Protein AF-A0A4Q0LTE3-F1 (afdb_monomer_lite)

Sequence (101 aa):
MENTHKKKKPWFGFTEDVIFGEIMSNKNFCKHVLQGLVPEIEIRDIHYLQKQRKVADPKHPKQKAVILDILVEDVDGNLYDFEMQHISKFKVLLCYLSLHV

Structure (mmCIF, N/CA/C/O backbone):
data_AF-A0A4Q0LTE3-F1
#
_entry.id   AF-A0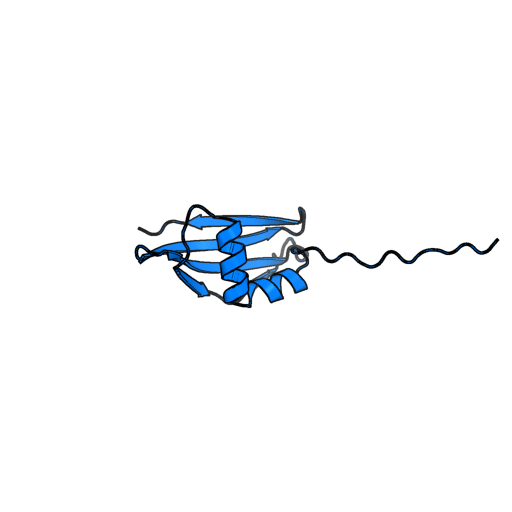A4Q0LTE3-F1
#
loop_
_atom_site.group_PDB
_atom_site.id
_atom_site.type_symbol
_atom_site.label_atom_id
_atom_site.label_alt_id
_atom_site.label_comp_id
_atom_site.label_asym_id
_atom_site.label_entity_id
_atom_site.label_seq_id
_atom_site.pdbx_PDB_ins_code
_atom_site.Cartn_x
_atom_site.Cartn_y
_atom_site.Cartn_z
_atom_site.occupancy
_atom_site.B_iso_or_equiv
_atom_site.auth_seq_id
_atom_site.auth_comp_id
_atom_site.auth_asym_id
_atom_site.auth_atom_id
_atom_site.pdbx_PDB_model_num
ATOM 1 N N . MET A 1 1 ? 2.871 -18.189 -50.789 1.00 40.94 1 MET A N 1
ATOM 2 C CA . MET A 1 1 ? 2.498 -18.511 -49.395 1.00 40.94 1 MET A CA 1
ATOM 3 C C . MET A 1 1 ? 3.091 -17.427 -48.516 1.00 40.94 1 MET A C 1
ATOM 5 O O . MET A 1 1 ? 4.296 -17.405 -48.314 1.00 40.94 1 MET A O 1
ATOM 9 N N . GLU A 1 2 ? 2.275 -16.454 -48.123 1.00 44.66 2 GLU A N 1
ATOM 10 C CA . GLU A 1 2 ? 2.718 -15.296 -47.348 1.00 44.66 2 GLU A CA 1
ATOM 11 C C . GLU A 1 2 ? 2.708 -15.657 -45.859 1.00 44.66 2 GLU A C 1
ATOM 13 O O . GLU A 1 2 ? 1.660 -15.924 -45.272 1.00 44.66 2 GLU A O 1
ATOM 18 N N . ASN A 1 3 ? 3.899 -15.749 -45.262 1.00 52.03 3 ASN A N 1
ATOM 19 C CA . ASN A 1 3 ? 4.073 -16.039 -43.842 1.00 52.03 3 ASN A CA 1
ATOM 20 C C . ASN A 1 3 ? 3.680 -14.806 -43.019 1.00 52.03 3 ASN A C 1
ATOM 22 O O . ASN A 1 3 ? 4.505 -13.941 -42.724 1.00 52.03 3 ASN A O 1
ATOM 26 N N . THR A 1 4 ? 2.411 -14.719 -42.624 1.00 50.44 4 THR A N 1
ATOM 27 C CA . THR A 1 4 ? 1.942 -13.697 -41.685 1.00 50.44 4 THR A CA 1
ATOM 28 C C . THR A 1 4 ? 2.463 -14.009 -40.280 1.00 50.44 4 THR A C 1
ATOM 30 O O . THR A 1 4 ? 1.793 -14.668 -39.480 1.00 50.44 4 THR A O 1
ATOM 33 N N . HIS A 1 5 ? 3.662 -13.525 -39.951 1.00 60.53 5 HIS A N 1
ATOM 34 C CA . HIS A 1 5 ? 4.116 -13.414 -38.567 1.00 60.53 5 HIS A CA 1
ATOM 35 C C . HIS A 1 5 ? 3.185 -12.440 -37.828 1.00 60.53 5 HIS A C 1
ATOM 37 O O . HIS A 1 5 ? 3.395 -11.227 -37.827 1.00 60.53 5 HIS A O 1
ATOM 43 N N . LYS A 1 6 ? 2.120 -12.963 -37.206 1.00 61.38 6 LYS A N 1
ATOM 44 C CA . LYS A 1 6 ? 1.277 -12.201 -36.277 1.00 61.38 6 LYS A CA 1
ATOM 45 C C . LYS A 1 6 ? 2.174 -11.677 -35.152 1.00 61.38 6 LYS A C 1
ATOM 47 O O . LYS A 1 6 ? 2.575 -12.441 -34.275 1.00 61.38 6 LYS A O 1
ATOM 52 N N . LYS A 1 7 ? 2.504 -10.381 -35.180 1.00 59.72 7 LYS A N 1
ATOM 53 C CA . LYS A 1 7 ? 3.175 -9.687 -34.072 1.00 59.72 7 LYS A CA 1
ATOM 54 C C . LYS A 1 7 ? 2.330 -9.902 -32.813 1.00 59.72 7 LYS A C 1
ATOM 56 O O . LYS A 1 7 ? 1.222 -9.375 -32.722 1.00 59.72 7 LYS A O 1
ATOM 61 N N . LYS A 1 8 ? 2.816 -10.714 -31.866 1.00 62.53 8 LYS A N 1
ATOM 62 C CA . LYS A 1 8 ? 2.179 -10.858 -30.551 1.00 62.53 8 LYS A CA 1
ATOM 63 C C . LYS A 1 8 ? 2.146 -9.470 -29.914 1.00 62.53 8 LYS A C 1
ATOM 65 O O . LYS A 1 8 ? 3.195 -8.845 -29.770 1.00 62.53 8 LYS A O 1
ATOM 70 N N . LYS A 1 9 ? 0.952 -8.970 -29.585 1.00 65.44 9 LYS A N 1
ATOM 71 C CA . LYS A 1 9 ? 0.826 -7.731 -28.812 1.00 65.44 9 LYS A CA 1
ATOM 72 C C . LYS A 1 9 ? 1.573 -7.925 -27.484 1.00 65.44 9 LYS A C 1
ATOM 74 O O . LYS A 1 9 ? 1.402 -8.986 -26.877 1.00 65.44 9 LYS A O 1
ATOM 79 N N . PRO A 1 10 ? 2.403 -6.965 -27.048 1.00 66.25 10 PRO A N 1
ATOM 80 C CA . PRO A 1 10 ? 3.045 -7.055 -25.745 1.00 66.25 10 PRO A CA 1
ATOM 81 C C . PRO A 1 10 ? 1.962 -7.092 -24.659 1.00 66.25 10 PRO A C 1
ATOM 83 O O . PRO A 1 10 ? 1.049 -6.268 -24.655 1.00 66.25 10 PRO A O 1
ATOM 86 N N . TRP A 1 11 ? 2.036 -8.096 -23.787 1.00 66.38 11 TRP A N 1
ATOM 87 C CA . TRP A 1 11 ? 1.193 -8.211 -22.603 1.00 66.38 11 TRP A CA 1
ATOM 88 C C . TRP A 1 11 ? 1.895 -7.502 -21.453 1.00 66.38 11 TRP A C 1
ATOM 90 O O . TRP A 1 11 ? 3.023 -7.864 -21.118 1.00 66.38 11 TRP A O 1
ATOM 100 N N . PHE A 1 12 ? 1.234 -6.522 -20.848 1.00 69.75 12 PHE A N 1
ATOM 101 C CA . PHE A 1 12 ? 1.738 -5.872 -19.648 1.00 69.75 12 PHE A CA 1
ATOM 102 C C . PHE A 1 12 ? 0.926 -6.360 -18.451 1.00 69.75 12 PHE A C 1
ATOM 104 O O . PHE A 1 12 ? -0.271 -6.099 -18.351 1.00 69.75 12 PHE A O 1
ATOM 111 N N . GLY A 1 13 ? 1.572 -7.131 -17.579 1.00 76.88 13 GLY A N 1
ATOM 112 C CA . GLY A 1 13 ? 0.966 -7.582 -16.331 1.00 76.88 13 GLY A CA 1
ATOM 113 C C . GLY A 1 13 ? 0.968 -6.479 -15.275 1.00 76.88 13 GLY A C 1
ATOM 114 O O . GLY A 1 13 ? 1.734 -5.523 -15.364 1.00 76.88 13 GLY A O 1
ATOM 115 N N . PHE A 1 14 ? 0.149 -6.652 -14.239 1.00 77.00 14 PHE A N 1
ATOM 116 C CA . PHE A 1 14 ? 0.094 -5.746 -13.089 1.00 77.00 14 PHE A CA 1
ATOM 117 C C . PHE A 1 14 ? 1.472 -5.499 -12.449 1.00 77.00 14 PHE A C 1
ATOM 119 O O . PHE A 1 14 ? 1.783 -4.375 -12.080 1.00 77.00 14 PHE A O 1
ATOM 126 N N . THR A 1 15 ? 2.318 -6.533 -12.373 1.00 75.31 15 THR A N 1
ATOM 127 C CA . THR A 1 15 ? 3.654 -6.476 -11.755 1.00 75.31 15 THR A CA 1
ATOM 128 C C . THR A 1 15 ? 4.721 -5.811 -12.632 1.00 75.31 15 THR A C 1
ATOM 130 O O . THR A 1 15 ? 5.899 -5.846 -12.288 1.00 75.31 15 THR A O 1
ATOM 133 N N . GLU A 1 16 ? 4.369 -5.279 -13.805 1.00 78.12 16 GLU A N 1
ATOM 134 C CA . GLU A 1 16 ? 5.311 -4.483 -14.594 1.00 78.12 16 GLU A CA 1
ATOM 135 C C . GLU A 1 16 ? 5.552 -3.141 -13.893 1.00 78.12 16 GLU A C 1
ATOM 137 O O . GLU A 1 16 ? 4.597 -2.427 -13.604 1.00 78.12 16 GLU A O 1
ATOM 142 N N . ASP A 1 17 ? 6.818 -2.779 -13.651 1.00 72.50 17 ASP A N 1
ATOM 143 C CA . ASP A 1 17 ? 7.221 -1.662 -12.775 1.00 72.50 17 ASP A CA 1
ATOM 144 C C . ASP A 1 17 ? 6.463 -0.345 -13.036 1.00 72.50 17 ASP A C 1
ATOM 146 O O . ASP A 1 17 ? 6.121 0.370 -12.095 1.00 72.50 17 ASP A O 1
ATOM 150 N N . VAL A 1 18 ? 6.205 -0.013 -14.308 1.00 74.50 18 VAL A N 1
ATOM 151 C CA . VAL A 1 18 ? 5.484 1.212 -14.701 1.00 74.50 18 VAL A CA 1
ATOM 152 C C . VAL A 1 18 ? 4.000 1.123 -14.347 1.00 74.50 18 VAL A C 1
ATOM 154 O O . VAL A 1 18 ? 3.453 2.072 -13.797 1.00 74.50 18 VAL A O 1
ATOM 157 N N . ILE A 1 19 ? 3.355 -0.013 -14.627 1.00 82.75 19 ILE A N 1
ATOM 158 C CA . ILE A 1 19 ? 1.933 -0.225 -14.320 1.00 82.75 19 ILE A CA 1
ATOM 159 C C . ILE A 1 19 ? 1.731 -0.301 -12.812 1.00 82.75 19 ILE A C 1
ATOM 161 O O . ILE A 1 19 ? 0.850 0.367 -12.274 1.00 82.75 19 ILE A O 1
ATOM 165 N N . PHE A 1 20 ? 2.575 -1.077 -12.134 1.00 80.81 20 PHE A N 1
ATOM 166 C CA . PHE A 1 20 ? 2.564 -1.199 -10.687 1.00 80.81 20 PHE A CA 1
ATOM 167 C C . PHE A 1 20 ? 2.751 0.168 -10.025 1.00 80.81 20 PHE A C 1
ATOM 169 O O . PHE A 1 20 ? 1.955 0.555 -9.175 1.00 80.81 20 PHE A O 1
ATOM 176 N N . GLY A 1 21 ? 3.761 0.932 -10.454 1.00 77.75 21 GLY A N 1
ATOM 177 C CA . GLY A 1 21 ? 4.020 2.272 -9.934 1.00 77.75 21 GLY A CA 1
ATOM 178 C C . GLY A 1 21 ? 2.832 3.217 -10.114 1.00 77.75 21 GLY A C 1
ATOM 179 O O . GLY A 1 21 ? 2.470 3.908 -9.165 1.00 77.75 21 GLY A O 1
ATOM 180 N N . GLU A 1 22 ? 2.191 3.214 -11.285 1.00 83.81 22 GLU A N 1
ATOM 181 C CA . GLU A 1 22 ? 1.041 4.081 -11.571 1.00 83.81 22 GLU A CA 1
ATOM 182 C C . GLU A 1 22 ? -0.176 3.722 -10.707 1.00 83.81 22 GLU A C 1
ATOM 184 O O . GLU A 1 22 ? -0.781 4.591 -10.076 1.00 83.81 22 GLU A O 1
ATOM 189 N N . ILE A 1 23 ? -0.505 2.427 -10.624 1.00 86.44 23 ILE A N 1
ATOM 190 C CA . ILE A 1 23 ? -1.644 1.944 -9.836 1.00 86.44 23 ILE A CA 1
ATOM 191 C C . ILE A 1 23 ? -1.426 2.226 -8.348 1.00 86.44 23 ILE A C 1
ATOM 193 O O . ILE A 1 23 ? -2.309 2.779 -7.694 1.00 86.44 23 ILE A O 1
ATOM 197 N N . MET A 1 24 ? -0.249 1.891 -7.818 1.00 85.62 24 MET A N 1
ATOM 198 C CA . MET A 1 24 ? 0.037 2.035 -6.390 1.00 85.62 24 MET A CA 1
ATOM 199 C C . MET A 1 24 ? 0.263 3.496 -5.968 1.00 85.62 24 MET A C 1
ATOM 201 O O . MET A 1 24 ? 0.095 3.817 -4.792 1.00 85.62 24 MET A O 1
ATOM 205 N N . SER A 1 25 ? 0.581 4.402 -6.902 1.00 83.56 25 SER A N 1
ATOM 206 C CA . SER A 1 25 ? 0.677 5.850 -6.635 1.00 83.56 25 SER A CA 1
ATOM 207 C C . SER A 1 25 ? -0.685 6.543 -6.543 1.00 83.56 25 SER A C 1
ATOM 209 O O . SER A 1 25 ? -0.790 7.619 -5.951 1.00 83.56 25 SER A O 1
ATOM 211 N N . ASN A 1 26 ? -1.734 5.957 -7.126 1.00 89.69 26 ASN A N 1
ATOM 212 C CA . ASN A 1 26 ? -3.093 6.458 -6.981 1.00 89.69 26 ASN A CA 1
ATOM 213 C C . ASN A 1 26 ? -3.721 5.902 -5.699 1.00 89.69 26 ASN A C 1
ATOM 215 O O . ASN A 1 26 ? -3.983 4.706 -5.600 1.00 89.69 26 ASN A O 1
ATOM 219 N N . LYS A 1 27 ? -4.039 6.784 -4.746 1.00 90.62 27 LYS A N 1
ATOM 220 C CA . LYS A 1 27 ? -4.582 6.403 -3.433 1.00 90.62 27 LYS A CA 1
ATOM 221 C C . LYS A 1 27 ? -5.813 5.490 -3.519 1.00 90.62 27 LYS A C 1
ATOM 223 O O . LYS A 1 27 ? -5.887 4.490 -2.811 1.00 90.62 27 LYS A O 1
ATOM 228 N N . ASN A 1 28 ? -6.756 5.791 -4.411 1.00 93.00 28 ASN A N 1
ATOM 229 C CA . ASN A 1 28 ? -7.990 5.012 -4.531 1.00 93.00 28 ASN A CA 1
ATOM 230 C C . ASN A 1 28 ? -7.728 3.623 -5.112 1.00 93.00 28 ASN A C 1
ATOM 232 O O . ASN A 1 28 ? -8.276 2.641 -4.611 1.00 93.00 28 ASN A O 1
ATOM 236 N N . PHE A 1 29 ? -6.889 3.525 -6.145 1.00 92.81 29 PHE A N 1
ATOM 237 C CA . PHE A 1 29 ? -6.544 2.227 -6.720 1.00 92.81 29 PHE A CA 1
ATOM 238 C C . PHE A 1 29 ? -5.689 1.399 -5.767 1.00 92.81 29 PHE A C 1
ATOM 240 O O . PHE A 1 29 ? -5.982 0.225 -5.566 1.00 92.81 29 PHE A O 1
ATOM 247 N N . CYS A 1 30 ? -4.702 2.015 -5.120 1.00 89.88 30 CYS A N 1
ATOM 248 C CA . CYS A 1 30 ? -3.879 1.375 -4.105 1.00 89.88 30 CYS A CA 1
ATOM 249 C C . CYS A 1 30 ? -4.735 0.792 -2.974 1.00 89.88 30 CYS A C 1
ATOM 251 O O . CYS A 1 30 ? -4.567 -0.374 -2.625 1.00 89.88 30 CYS A O 1
ATOM 253 N N . LYS A 1 31 ? -5.707 1.559 -2.460 1.00 93.25 31 LYS A N 1
ATOM 254 C CA . LYS A 1 31 ? -6.657 1.080 -1.448 1.00 93.25 31 LYS A CA 1
ATOM 255 C C . LYS A 1 31 ? -7.444 -0.143 -1.932 1.00 93.25 31 LYS A C 1
ATOM 257 O O . LYS A 1 31 ? -7.574 -1.106 -1.188 1.00 93.25 31 LYS A O 1
ATOM 262 N N . HIS A 1 32 ? -7.939 -0.139 -3.171 1.00 93.88 32 HIS A N 1
ATOM 263 C CA . HIS A 1 32 ? -8.680 -1.285 -3.718 1.00 93.88 32 HIS A CA 1
ATOM 264 C C . HIS A 1 32 ? -7.798 -2.521 -3.916 1.00 93.88 32 HIS A C 1
ATOM 266 O O . HIS A 1 32 ? -8.236 -3.634 -3.639 1.00 93.88 32 HIS A O 1
ATOM 272 N N . VAL A 1 33 ? -6.559 -2.335 -4.381 1.00 91.06 33 VAL A N 1
ATOM 273 C CA . VAL A 1 33 ? -5.588 -3.429 -4.498 1.00 91.06 33 VAL A CA 1
ATOM 274 C C . VAL A 1 33 ? -5.311 -4.026 -3.122 1.00 91.06 33 VAL A C 1
ATOM 276 O O . VAL A 1 33 ? -5.405 -5.238 -2.964 1.00 91.06 33 VAL A O 1
ATOM 279 N N . LEU A 1 34 ? -5.037 -3.181 -2.125 1.00 90.19 34 LEU A N 1
ATOM 280 C CA . LEU A 1 34 ? -4.829 -3.594 -0.739 1.00 90.19 34 LEU A CA 1
ATOM 281 C C . LEU A 1 34 ? -6.027 -4.369 -0.191 1.00 90.19 34 LEU A C 1
ATOM 283 O O . LEU A 1 34 ? -5.849 -5.477 0.298 1.00 90.19 34 LEU A O 1
ATOM 287 N N . GLN A 1 35 ? -7.243 -3.853 -0.373 1.00 93.25 35 GLN A N 1
ATOM 288 C CA . GLN A 1 35 ? -8.466 -4.522 0.072 1.00 93.25 35 GLN A CA 1
ATOM 289 C C . GLN A 1 35 ? -8.639 -5.917 -0.549 1.00 93.25 35 GLN A C 1
ATOM 291 O O . GLN A 1 35 ? -9.171 -6.815 0.095 1.00 93.25 35 GLN A O 1
ATOM 296 N N . GLY A 1 36 ? -8.193 -6.113 -1.795 1.00 90.50 36 GLY A N 1
ATOM 297 C CA . GLY A 1 36 ? -8.209 -7.423 -2.449 1.00 90.50 36 GLY A CA 1
ATOM 298 C C . GLY A 1 36 ? -7.109 -8.378 -1.970 1.00 90.50 36 GLY A C 1
ATOM 299 O O . GLY A 1 36 ? -7.279 -9.590 -2.082 1.00 90.50 36 GLY A O 1
ATOM 300 N N . LEU A 1 37 ? -5.991 -7.852 -1.459 1.00 86.62 37 LEU A N 1
ATOM 301 C CA . LEU A 1 37 ? -4.881 -8.644 -0.919 1.00 86.62 37 LEU A CA 1
ATOM 302 C C . LEU A 1 37 ? -5.126 -9.087 0.528 1.00 86.62 37 LEU A C 1
ATOM 304 O O . LEU A 1 37 ? -4.722 -10.190 0.882 1.00 86.62 37 LEU A O 1
ATOM 308 N N . VAL A 1 38 ? -5.777 -8.240 1.329 1.00 87.94 38 VAL A N 1
ATOM 309 C CA . VAL A 1 38 ? -6.106 -8.471 2.748 1.00 87.94 38 VAL A CA 1
ATOM 310 C C . VAL A 1 38 ? -7.606 -8.252 2.995 1.00 87.94 38 VAL A C 1
ATOM 312 O O . VAL A 1 38 ? -8.007 -7.286 3.648 1.00 87.94 38 VAL A O 1
ATOM 315 N N . PRO A 1 39 ? -8.481 -9.103 2.432 1.00 90.25 39 PRO A N 1
ATOM 316 C CA . PRO A 1 39 ? -9.931 -8.928 2.535 1.00 90.25 39 PRO A CA 1
ATOM 317 C C . PRO A 1 39 ? -10.467 -8.966 3.975 1.00 90.25 39 PRO A C 1
ATOM 319 O O . PRO A 1 39 ? -11.585 -8.519 4.212 1.00 90.25 39 PRO A O 1
ATOM 322 N N . GLU A 1 40 ? -9.696 -9.493 4.924 1.00 90.12 40 GLU A N 1
ATOM 323 C CA . GLU A 1 40 ? -10.019 -9.547 6.349 1.00 90.12 40 GLU A CA 1
ATOM 324 C C . GLU A 1 40 ? -9.911 -8.202 7.085 1.00 90.12 40 GLU A C 1
ATOM 326 O O . GLU A 1 40 ? -10.482 -8.071 8.166 1.00 90.12 40 GLU A O 1
ATOM 331 N N . ILE A 1 41 ? -9.219 -7.206 6.518 1.00 90.25 41 ILE A N 1
ATOM 332 C CA . ILE A 1 41 ? -9.122 -5.853 7.084 1.00 90.25 41 ILE A CA 1
ATOM 333 C C . ILE A 1 41 ? -10.045 -4.940 6.280 1.00 90.25 41 ILE A C 1
ATOM 335 O O . ILE A 1 41 ? -9.813 -4.716 5.092 1.00 90.25 41 ILE A O 1
ATOM 339 N N . GLU A 1 42 ? -11.082 -4.382 6.904 1.00 95.00 42 GLU A N 1
ATOM 340 C CA . GLU A 1 42 ? -11.928 -3.381 6.248 1.00 95.00 42 GLU A CA 1
ATOM 341 C C . GLU A 1 42 ? -11.218 -2.022 6.251 1.00 95.00 42 GLU A C 1
ATOM 343 O O . GLU A 1 42 ? -11.169 -1.321 7.262 1.00 95.00 42 GLU A O 1
ATOM 348 N N . ILE A 1 43 ? -10.633 -1.649 5.111 1.00 95.31 43 ILE A N 1
ATOM 349 C CA . ILE A 1 43 ? -9.765 -0.474 5.029 1.00 95.31 43 ILE A CA 1
ATOM 350 C C . ILE A 1 43 ? -10.608 0.805 4.986 1.00 95.31 43 ILE A C 1
ATOM 352 O O . ILE A 1 43 ? -11.333 1.073 4.018 1.00 95.31 43 ILE A O 1
ATOM 356 N N . ARG A 1 44 ? -10.430 1.674 5.984 1.00 96.38 44 ARG A N 1
ATOM 357 C CA . ARG A 1 44 ? -11.017 3.015 6.033 1.00 96.38 44 ARG A CA 1
ATOM 358 C C . ARG A 1 44 ? -10.207 4.002 5.211 1.00 96.38 44 ARG A C 1
ATOM 360 O O . ARG A 1 44 ? -10.750 4.591 4.270 1.00 96.38 44 ARG A O 1
ATOM 367 N N . ASP A 1 45 ? -8.917 4.135 5.497 1.00 95.44 45 ASP A N 1
ATOM 368 C CA . ASP A 1 45 ? -8.022 5.023 4.758 1.00 95.44 45 ASP A CA 1
ATOM 369 C C . ASP A 1 45 ? -6.604 4.451 4.622 1.00 95.44 45 ASP A C 1
ATOM 371 O O . ASP A 1 45 ? -6.234 3.481 5.280 1.00 95.44 45 ASP A O 1
ATOM 375 N N . ILE A 1 46 ? -5.820 5.037 3.716 1.00 93.50 46 ILE A N 1
ATOM 376 C CA . ILE A 1 46 ? -4.393 4.741 3.569 1.00 93.50 46 ILE A CA 1
ATOM 377 C C . ILE A 1 46 ? -3.564 6.028 3.556 1.00 93.50 46 ILE A C 1
ATOM 379 O O . ILE A 1 46 ? -3.956 7.048 2.971 1.00 93.50 46 ILE A O 1
ATOM 383 N N . HIS A 1 47 ? -2.372 5.966 4.137 1.00 91.19 47 HIS A N 1
ATOM 384 C CA . HIS A 1 47 ? -1.428 7.074 4.200 1.00 91.19 47 HIS A CA 1
ATOM 385 C C . HIS A 1 47 ? -0.058 6.608 3.716 1.00 91.19 47 HIS A C 1
ATOM 387 O O . HIS A 1 47 ? 0.511 5.654 4.232 1.00 91.19 47 HIS A O 1
ATOM 393 N N . TYR A 1 48 ? 0.492 7.295 2.718 1.00 84.94 48 TYR A N 1
ATOM 394 C CA . TYR A 1 48 ? 1.843 7.007 2.244 1.00 84.94 48 TYR A CA 1
ATOM 395 C C . TYR A 1 48 ? 2.856 7.561 3.248 1.00 84.94 48 TYR A C 1
ATOM 397 O O . TYR A 1 48 ? 3.009 8.781 3.345 1.00 84.94 48 TYR A O 1
ATOM 405 N N . LEU A 1 49 ? 3.552 6.680 3.968 1.00 68.38 49 LEU A N 1
ATOM 406 C CA . LEU A 1 49 ? 4.610 7.078 4.897 1.00 68.38 49 LEU A CA 1
ATOM 407 C C . LEU A 1 49 ? 5.876 7.474 4.139 1.00 68.38 49 LEU A C 1
ATOM 409 O O . LEU A 1 49 ? 6.557 8.430 4.515 1.00 68.38 49 LEU A O 1
ATOM 413 N N . GLN A 1 50 ? 6.157 6.808 3.015 1.00 64.00 50 GLN A N 1
ATOM 414 C CA . GLN A 1 50 ? 7.234 7.168 2.097 1.00 64.00 50 GLN A CA 1
ATOM 415 C C . GLN A 1 50 ? 6.781 7.031 0.638 1.00 64.00 50 GLN A C 1
ATOM 417 O O . GLN A 1 50 ? 6.287 5.991 0.207 1.00 64.00 50 GLN A O 1
ATOM 422 N N . LYS A 1 51 ? 7.012 8.071 -0.178 1.00 55.53 51 LYS A N 1
ATOM 423 C CA . LYS A 1 51 ? 6.926 7.934 -1.640 1.00 55.53 51 LYS A CA 1
ATOM 424 C C . LYS A 1 51 ? 8.065 7.027 -2.107 1.00 55.53 51 LYS A C 1
ATOM 426 O O . LYS A 1 51 ? 9.226 7.367 -1.899 1.00 55.53 51 LYS A O 1
ATOM 431 N N . GLN A 1 52 ? 7.702 5.901 -2.726 1.00 52.28 52 GLN A N 1
ATOM 432 C CA . GLN A 1 52 ? 8.536 4.960 -3.485 1.00 52.28 52 GLN A CA 1
ATOM 433 C C . GLN A 1 52 ? 10.042 5.289 -3.495 1.00 52.28 52 GLN A C 1
ATOM 435 O O . GLN A 1 52 ? 10.509 6.097 -4.304 1.00 52.28 52 GLN A O 1
ATOM 440 N N . ARG A 1 53 ? 10.835 4.614 -2.653 1.00 55.38 53 ARG A N 1
ATOM 441 C CA . ARG A 1 53 ? 12.301 4.677 -2.758 1.00 55.38 53 ARG A CA 1
ATOM 442 C C . ARG A 1 53 ? 12.792 3.575 -3.689 1.00 55.38 53 ARG A C 1
ATOM 444 O O . ARG A 1 53 ? 12.528 2.398 -3.466 1.00 55.38 53 ARG A O 1
ATOM 451 N N . LYS A 1 54 ? 13.543 3.953 -4.727 1.00 53.56 54 LYS A N 1
ATOM 452 C CA . LYS A 1 54 ? 14.366 3.006 -5.491 1.00 53.56 54 LYS A CA 1
ATOM 453 C C . LYS A 1 54 ? 15.600 2.694 -4.653 1.00 53.56 54 LYS A C 1
ATOM 455 O O . LYS A 1 54 ? 16.547 3.477 -4.660 1.00 53.56 54 LYS A O 1
ATOM 460 N N . VAL A 1 55 ? 15.599 1.573 -3.942 1.00 53.31 55 VAL A N 1
ATOM 461 C CA . VAL A 1 55 ? 16.829 1.070 -3.323 1.00 53.31 55 VAL A CA 1
ATOM 462 C C . VAL A 1 55 ? 17.539 0.222 -4.373 1.00 53.31 55 VAL A C 1
ATOM 464 O O . VAL A 1 55 ? 17.040 -0.827 -4.782 1.00 53.31 55 VAL A O 1
ATOM 467 N N . ALA A 1 56 ? 18.665 0.724 -4.877 1.00 51.25 56 ALA A N 1
ATOM 468 C CA . ALA A 1 56 ? 19.588 -0.068 -5.677 1.00 51.25 56 ALA A CA 1
ATOM 469 C C . ALA A 1 56 ? 20.558 -0.755 -4.712 1.00 51.25 56 ALA A C 1
ATOM 471 O O . ALA A 1 56 ? 21.303 -0.071 -4.012 1.00 51.25 56 ALA A O 1
ATOM 472 N N . ASP A 1 57 ? 20.548 -2.086 -4.663 1.00 50.62 57 ASP A N 1
ATOM 473 C CA . ASP A 1 57 ? 21.596 -2.835 -3.969 1.00 50.62 57 ASP A CA 1
ATOM 474 C C . ASP A 1 57 ? 22.921 -2.646 -4.741 1.00 50.62 57 ASP A C 1
ATOM 476 O O . ASP A 1 57 ? 22.987 -3.016 -5.919 1.00 50.62 57 ASP A O 1
ATOM 480 N N . PRO A 1 58 ? 23.991 -2.101 -4.127 1.00 52.69 58 PRO A N 1
ATOM 481 C CA . PRO A 1 58 ? 25.295 -1.958 -4.777 1.00 52.69 58 PRO A CA 1
ATOM 482 C C . PRO A 1 58 ? 25.883 -3.289 -5.269 1.00 52.69 58 PRO A C 1
ATOM 484 O O . PRO A 1 58 ? 26.622 -3.307 -6.252 1.00 52.69 58 PRO A O 1
ATOM 487 N N . LYS A 1 59 ? 25.555 -4.409 -4.606 1.00 51.06 59 LYS A N 1
ATOM 488 C CA . LYS A 1 59 ? 25.981 -5.763 -4.996 1.00 51.06 59 LYS A CA 1
ATOM 489 C C . LYS A 1 59 ? 25.094 -6.363 -6.087 1.00 51.06 59 LYS A C 1
ATOM 491 O O . LYS A 1 59 ? 25.558 -7.201 -6.858 1.00 51.06 59 LYS A O 1
ATOM 496 N N . HIS A 1 60 ? 23.847 -5.908 -6.196 1.00 50.16 60 HIS A N 1
ATOM 497 C CA . HIS A 1 60 ? 22.881 -6.371 -7.190 1.00 50.16 60 HIS A CA 1
ATOM 498 C C . HIS A 1 60 ? 22.163 -5.187 -7.856 1.00 50.16 60 HIS A C 1
ATO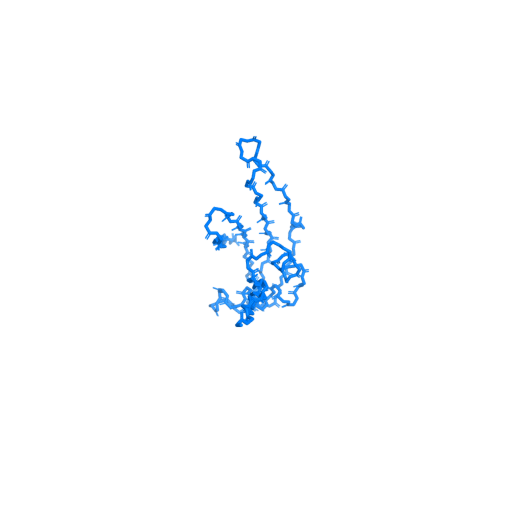M 500 O O . HIS A 1 60 ? 20.953 -5.040 -7.706 1.00 50.16 60 HIS A O 1
ATOM 506 N N . PRO A 1 61 ? 22.846 -4.381 -8.690 1.00 48.81 61 PRO A N 1
ATOM 507 C CA . PRO A 1 61 ? 22.277 -3.167 -9.297 1.00 48.81 61 PRO A CA 1
ATOM 508 C C . PRO A 1 61 ? 21.067 -3.416 -10.222 1.00 48.81 61 PRO A C 1
ATOM 510 O O . PRO A 1 61 ? 20.395 -2.479 -10.653 1.00 48.81 61 PRO A O 1
ATOM 513 N N . LYS A 1 62 ? 20.776 -4.686 -10.542 1.00 44.09 62 LYS A N 1
ATOM 514 C CA . LYS A 1 62 ? 19.580 -5.126 -11.282 1.00 44.09 62 LYS A CA 1
ATOM 515 C C . LYS A 1 62 ? 18.367 -5.411 -10.381 1.00 44.09 62 LYS A C 1
ATOM 517 O O . LYS A 1 62 ? 17.256 -5.528 -10.894 1.00 44.09 62 LYS A O 1
ATOM 522 N N . GLN A 1 63 ? 18.558 -5.549 -9.070 1.00 46.84 63 GLN A N 1
ATOM 523 C CA . GLN A 1 63 ? 17.477 -5.612 -8.092 1.00 46.84 63 GLN A CA 1
ATOM 524 C C . GLN A 1 63 ? 17.106 -4.182 -7.717 1.00 46.84 63 GLN A C 1
ATOM 526 O O . GLN A 1 63 ? 17.823 -3.491 -6.999 1.00 46.84 63 GLN A O 1
ATOM 531 N 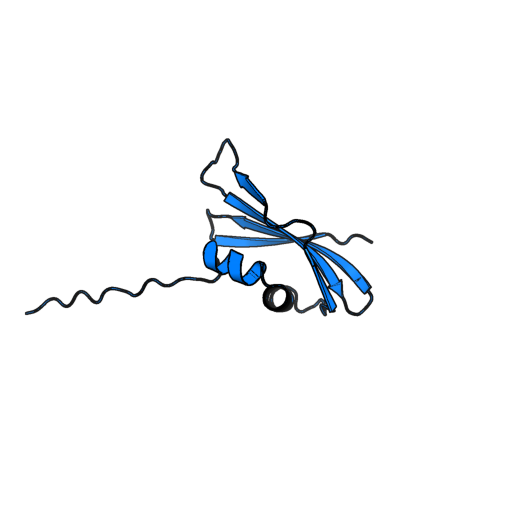N . LYS A 1 64 ? 15.986 -3.723 -8.270 1.00 49.91 64 LYS A N 1
ATOM 532 C CA . LYS A 1 64 ? 15.328 -2.498 -7.834 1.00 49.91 64 LYS A CA 1
ATOM 533 C C . LYS A 1 64 ? 14.237 -2.934 -6.873 1.00 49.91 64 LYS A C 1
ATOM 535 O O . LYS A 1 64 ? 13.208 -3.425 -7.326 1.00 49.91 64 LYS A O 1
ATOM 540 N N . ALA A 1 65 ? 14.474 -2.803 -5.574 1.00 51.12 65 ALA A N 1
ATOM 541 C CA . ALA A 1 65 ? 13.383 -2.933 -4.624 1.00 51.12 65 ALA A CA 1
ATOM 542 C C . ALA A 1 65 ? 12.543 -1.655 -4.735 1.00 51.12 65 ALA A C 1
ATOM 544 O O . ALA A 1 65 ? 13.037 -0.550 -4.496 1.00 51.12 65 ALA A O 1
ATOM 545 N N . VAL A 1 66 ? 11.298 -1.802 -5.179 1.00 55.81 66 VAL A N 1
ATOM 546 C CA . VAL A 1 66 ? 10.262 -0.802 -4.929 1.00 55.81 66 VAL A CA 1
ATOM 547 C C . VAL A 1 66 ? 9.745 -1.113 -3.539 1.00 55.81 66 VAL A C 1
ATOM 549 O O . VAL A 1 66 ? 9.081 -2.130 -3.379 1.00 55.81 66 VAL A O 1
ATOM 552 N N . ILE A 1 67 ? 10.124 -0.290 -2.563 1.00 64.06 67 ILE A N 1
ATOM 553 C CA . ILE A 1 67 ? 9.557 -0.340 -1.216 1.00 64.06 67 ILE A CA 1
ATOM 554 C C . ILE A 1 67 ? 8.381 0.629 -1.218 1.00 64.06 67 ILE A C 1
ATOM 556 O O . ILE A 1 67 ? 8.571 1.840 -1.390 1.00 64.06 67 ILE A O 1
ATOM 560 N N . LEU A 1 68 ? 7.178 0.077 -1.132 1.00 73.69 68 LEU A N 1
ATOM 561 C CA . LEU A 1 68 ? 5.977 0.835 -0.820 1.00 73.69 68 LEU A CA 1
ATOM 562 C C . LEU A 1 68 ? 5.772 0.725 0.687 1.00 73.69 68 LEU A C 1
ATOM 564 O O . LEU A 1 68 ? 5.755 -0.387 1.202 1.00 73.69 68 LEU A O 1
ATOM 568 N N . ASP A 1 69 ? 5.655 1.864 1.350 1.00 81.50 69 ASP A N 1
ATOM 569 C CA . ASP A 1 69 ? 5.492 1.969 2.797 1.00 81.50 69 ASP A CA 1
ATOM 570 C C . ASP A 1 69 ? 4.198 2.756 3.041 1.00 81.50 69 ASP A C 1
ATOM 572 O O . ASP A 1 69 ? 4.086 3.946 2.691 1.00 81.50 69 ASP A O 1
ATOM 576 N N . ILE A 1 70 ? 3.176 2.028 3.487 1.00 87.31 70 ILE A N 1
ATOM 577 C CA . ILE A 1 70 ? 1.806 2.506 3.623 1.00 87.31 70 ILE A CA 1
ATOM 578 C C . ILE A 1 70 ? 1.313 2.203 5.028 1.00 87.31 70 ILE A C 1
ATOM 580 O O . ILE A 1 70 ? 1.223 1.049 5.426 1.00 87.31 70 ILE A O 1
ATOM 584 N N . LEU A 1 71 ? 0.849 3.242 5.710 1.00 90.88 71 LEU A N 1
ATOM 585 C CA . LEU A 1 71 ? 0.033 3.093 6.901 1.00 90.88 71 LEU A CA 1
ATOM 586 C C . LEU A 1 71 ? -1.425 2.897 6.484 1.00 90.88 71 LEU A C 1
ATOM 588 O O . LEU A 1 71 ? -2.019 3.772 5.846 1.00 90.88 71 LEU A O 1
ATOM 592 N N . VAL A 1 7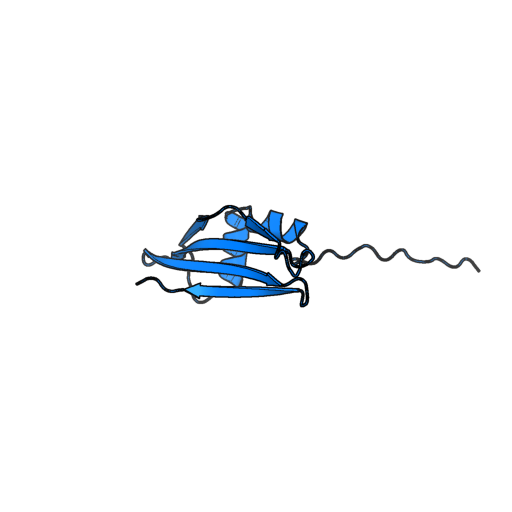2 ? -1.991 1.750 6.825 1.00 91.69 72 VAL A N 1
ATOM 593 C CA . VAL A 1 72 ? -3.392 1.404 6.586 1.00 91.69 72 VAL A CA 1
ATOM 594 C C . VAL A 1 72 ? -4.167 1.614 7.878 1.00 91.69 72 VAL A C 1
ATOM 596 O O . VAL A 1 72 ? -3.734 1.166 8.935 1.00 91.69 72 VAL A O 1
ATOM 599 N N . GLU A 1 73 ? -5.307 2.286 7.784 1.00 94.50 73 GLU A N 1
ATOM 600 C CA . GLU A 1 73 ? -6.239 2.465 8.892 1.00 94.50 73 GLU A CA 1
ATOM 601 C C . GLU A 1 73 ? -7.532 1.702 8.601 1.00 94.50 73 GLU A C 1
ATOM 603 O O . GLU A 1 73 ? -8.108 1.859 7.517 1.00 94.50 73 GLU A O 1
ATOM 608 N N . ASP A 1 74 ? -7.993 0.888 9.548 1.00 94.94 74 ASP A N 1
ATOM 609 C CA . ASP A 1 74 ? -9.272 0.184 9.433 1.00 94.94 74 ASP A CA 1
ATOM 610 C C . ASP A 1 74 ? -10.460 1.003 9.974 1.00 94.94 74 ASP A C 1
ATOM 612 O O . ASP A 1 74 ? -10.336 2.149 10.419 1.00 94.94 74 ASP A O 1
ATOM 616 N N . VAL A 1 75 ? -11.657 0.427 9.882 1.00 95.88 75 VAL A N 1
ATOM 617 C CA . VAL A 1 75 ? -12.894 1.058 10.368 1.00 95.88 75 VAL A CA 1
ATOM 618 C C . VAL A 1 75 ? -12.933 1.246 11.887 1.00 95.88 75 VAL A C 1
ATOM 620 O O . VAL A 1 75 ? -13.552 2.210 12.346 1.00 95.88 75 VAL A O 1
ATOM 623 N N . ASP A 1 76 ? -12.230 0.400 12.642 1.00 95.00 76 ASP A N 1
ATOM 624 C CA . ASP A 1 76 ? -12.136 0.452 14.104 1.00 95.00 76 ASP A CA 1
ATOM 625 C C . ASP A 1 76 ? -11.060 1.445 14.589 1.00 95.00 76 ASP A C 1
ATOM 627 O O . ASP A 1 76 ? -11.001 1.779 15.774 1.00 95.00 76 ASP A O 1
ATOM 631 N N . GLY A 1 77 ? -10.251 1.983 13.669 1.00 93.19 77 GLY A N 1
ATOM 632 C CA . GLY A 1 77 ? -9.177 2.937 13.942 1.00 93.19 77 GLY A CA 1
ATOM 633 C C . GLY A 1 77 ? -7.832 2.287 14.274 1.00 93.19 77 GLY A C 1
ATOM 634 O O . GLY A 1 77 ? -6.933 2.981 14.751 1.00 93.19 77 GLY A O 1
ATOM 635 N N . ASN A 1 78 ? -7.674 0.983 14.032 1.00 92.69 78 ASN A N 1
ATOM 636 C CA . ASN A 1 78 ? -6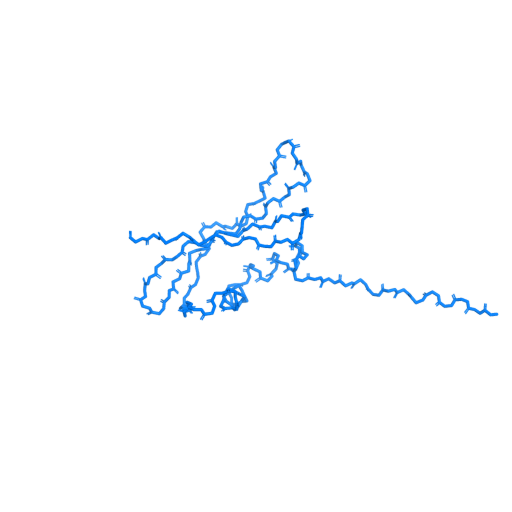.384 0.312 14.147 1.00 92.69 78 ASN A CA 1
ATOM 637 C C . ASN A 1 78 ? -5.472 0.721 12.987 1.00 92.69 78 ASN A C 1
ATOM 639 O O . ASN A 1 78 ? -5.928 0.939 11.860 1.00 92.69 78 ASN A O 1
ATOM 643 N N . LEU A 1 79 ? -4.170 0.791 13.264 1.00 90.31 79 LEU A N 1
ATOM 644 C CA . LEU A 1 79 ? -3.152 1.190 12.300 1.00 90.31 79 LEU A CA 1
ATOM 645 C C . LEU A 1 79 ? -2.213 0.026 11.983 1.00 90.31 79 LEU A C 1
ATOM 647 O O . LEU A 1 79 ? -1.693 -0.644 12.876 1.00 90.31 79 LEU A O 1
ATOM 651 N N . TYR A 1 80 ? -1.958 -0.173 10.694 1.00 88.12 80 TYR A N 1
ATOM 652 C CA . TYR A 1 80 ? -1.140 -1.262 10.179 1.00 88.12 80 TYR A CA 1
ATOM 653 C C . TYR A 1 80 ? -0.064 -0.732 9.252 1.00 88.12 80 TYR A C 1
ATOM 655 O O . TYR A 1 80 ? -0.354 0.027 8.327 1.00 88.12 80 TYR A O 1
ATOM 663 N N . ASP A 1 81 ? 1.163 -1.184 9.459 1.00 86.56 81 ASP A N 1
ATOM 664 C CA . ASP A 1 81 ? 2.263 -0.864 8.566 1.00 86.56 81 ASP A CA 1
ATOM 665 C C . ASP A 1 81 ? 2.369 -1.935 7.470 1.00 86.56 81 ASP A C 1
ATOM 667 O O . ASP A 1 81 ? 2.589 -3.120 7.753 1.00 86.56 81 ASP A O 1
ATOM 671 N N . PHE A 1 82 ? 2.126 -1.514 6.227 1.00 85.12 82 PHE A N 1
ATOM 672 C CA . PHE A 1 82 ? 2.211 -2.330 5.023 1.00 85.12 82 PHE A CA 1
ATOM 673 C C . PHE A 1 82 ? 3.487 -1.981 4.263 1.00 85.12 82 PHE A C 1
ATOM 675 O O . PHE A 1 82 ? 3.534 -1.009 3.500 1.00 85.12 82 PHE A O 1
ATOM 682 N N . GLU A 1 83 ? 4.481 -2.859 4.381 1.00 78.81 83 GLU A N 1
ATOM 683 C CA . GLU A 1 83 ? 5.674 -2.817 3.548 1.00 78.81 83 GLU A CA 1
ATOM 684 C C . GLU A 1 83 ? 5.534 -3.785 2.371 1.00 78.81 83 GLU A C 1
ATOM 686 O O . GLU A 1 83 ? 5.458 -5.007 2.542 1.00 78.81 83 GLU A O 1
ATOM 691 N N . MET A 1 84 ? 5.548 -3.251 1.149 1.00 74.69 84 MET A N 1
ATOM 692 C CA . MET A 1 84 ? 5.559 -4.059 -0.068 1.00 74.69 84 MET A CA 1
ATOM 693 C C . MET A 1 84 ? 6.884 -3.989 -0.800 1.00 74.69 84 MET A C 1
ATOM 695 O O . MET A 1 84 ? 7.406 -2.904 -1.053 1.00 74.69 84 MET A O 1
ATOM 699 N N . GLN A 1 85 ? 7.369 -5.153 -1.232 1.00 69.12 85 GLN A N 1
ATOM 700 C CA . GLN A 1 85 ? 8.585 -5.282 -2.026 1.00 69.12 85 GLN A CA 1
ATOM 701 C C . GLN A 1 85 ? 8.335 -6.093 -3.301 1.00 69.12 85 GLN A C 1
ATOM 703 O O . GLN A 1 85 ? 7.840 -7.221 -3.258 1.00 69.12 85 GLN A O 1
ATOM 708 N N . HIS A 1 86 ? 8.725 -5.532 -4.451 1.00 65.75 86 HIS A N 1
ATOM 709 C CA . HIS A 1 86 ? 8.775 -6.264 -5.720 1.00 65.75 86 HIS A CA 1
ATOM 710 C C . HIS A 1 86 ? 10.149 -6.924 -5.906 1.00 65.75 86 HIS A C 1
ATOM 712 O O . HIS A 1 86 ? 11.167 -6.238 -6.024 1.00 65.75 86 HIS A O 1
ATOM 718 N N . ILE A 1 87 ? 10.187 -8.261 -5.971 1.00 63.19 87 ILE A N 1
ATOM 719 C CA . ILE A 1 87 ? 11.426 -9.011 -6.227 1.00 63.19 87 ILE A CA 1
ATOM 720 C C . ILE A 1 87 ? 11.492 -9.394 -7.708 1.00 63.19 87 ILE A C 1
ATOM 722 O O . ILE A 1 87 ? 10.883 -10.372 -8.155 1.00 63.19 87 ILE A O 1
ATOM 726 N N . SER A 1 88 ? 12.305 -8.652 -8.469 1.00 52.88 88 SER A N 1
ATOM 727 C CA . SER A 1 88 ? 12.453 -8.788 -9.930 1.00 52.88 88 SER A CA 1
ATOM 728 C C . SER A 1 88 ? 12.831 -10.194 -10.413 1.00 52.88 88 SER A C 1
ATOM 730 O O . SER A 1 88 ? 12.544 -10.553 -11.552 1.00 52.88 88 SER A O 1
ATOM 732 N N . LYS A 1 89 ? 13.446 -11.017 -9.552 1.00 47.16 89 LYS A N 1
ATOM 733 C CA . LYS A 1 89 ? 13.836 -12.397 -9.880 1.00 47.16 89 LYS A CA 1
ATOM 734 C C . LYS A 1 89 ? 12.648 -13.362 -9.990 1.00 47.16 89 LYS A C 1
ATOM 736 O O . LYS A 1 89 ? 12.771 -14.357 -10.696 1.00 47.16 89 LYS A O 1
ATOM 741 N N . PHE A 1 90 ? 11.530 -13.073 -9.318 1.00 49.31 90 PHE A N 1
ATOM 742 C CA . PHE A 1 90 ? 10.367 -13.967 -9.252 1.00 49.31 90 PHE A CA 1
ATOM 743 C C . PHE A 1 90 ? 9.035 -13.303 -9.641 1.00 49.31 90 PHE A C 1
ATOM 745 O O . PHE A 1 90 ? 8.036 -14.007 -9.733 1.00 49.31 90 PHE A O 1
ATOM 752 N N . LYS A 1 91 ? 9.002 -11.984 -9.906 1.00 52.81 91 LYS A N 1
ATOM 753 C CA . LYS A 1 91 ? 7.756 -11.210 -10.115 1.00 52.81 91 LYS A CA 1
ATOM 754 C C . LYS A 1 9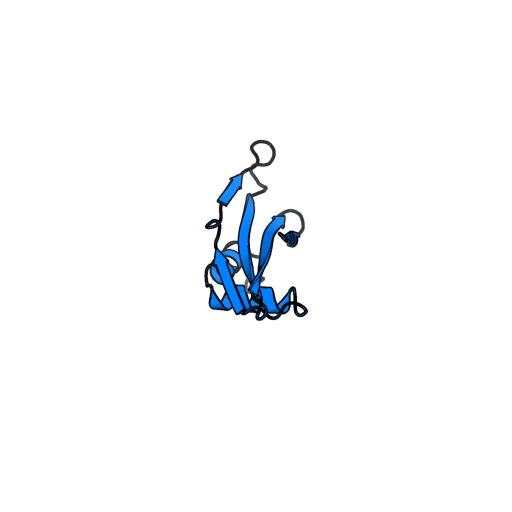1 ? 6.734 -11.425 -8.985 1.00 52.81 91 LYS A C 1
ATOM 756 O O . LYS A 1 91 ? 5.531 -11.482 -9.221 1.00 52.81 91 LYS A O 1
ATOM 761 N N . VAL A 1 92 ? 7.226 -11.581 -7.757 1.00 47.62 92 VAL A N 1
ATOM 762 C CA . VAL A 1 92 ? 6.401 -11.758 -6.557 1.00 47.62 92 VAL A CA 1
ATOM 763 C C . VAL A 1 92 ? 6.354 -10.433 -5.808 1.00 47.62 92 VAL A C 1
ATOM 765 O O . VAL A 1 92 ? 7.387 -9.776 -5.642 1.00 47.62 92 VAL A O 1
ATOM 768 N N . LEU A 1 93 ? 5.150 -10.059 -5.383 1.00 60.19 93 LEU A N 1
ATOM 769 C CA . LEU A 1 93 ? 4.911 -8.983 -4.435 1.00 60.19 93 LEU A CA 1
ATOM 770 C C . LEU A 1 93 ? 4.888 -9.608 -3.040 1.00 60.19 93 LEU A C 1
ATOM 772 O O . LEU A 1 93 ? 4.022 -10.433 -2.754 1.00 60.19 93 LEU A O 1
ATOM 776 N N . LEU A 1 94 ? 5.860 -9.262 -2.202 1.00 55.38 94 LEU A N 1
ATOM 777 C CA . LEU A 1 94 ? 5.820 -9.619 -0.787 1.00 55.38 94 LEU A CA 1
ATOM 778 C C . LEU A 1 94 ? 5.238 -8.439 -0.028 1.00 55.38 94 LEU A C 1
ATOM 780 O O . LEU A 1 94 ? 5.769 -7.337 -0.141 1.00 55.38 94 LEU A O 1
ATOM 784 N N . CYS A 1 95 ? 4.154 -8.681 0.702 1.00 61.75 95 CYS A N 1
ATOM 785 C CA . CYS A 1 95 ? 3.587 -7.737 1.649 1.00 61.75 95 CYS A CA 1
ATOM 786 C C . CYS A 1 95 ? 3.897 -8.253 3.052 1.00 61.75 95 CYS A C 1
ATOM 788 O O . CYS A 1 95 ? 3.502 -9.370 3.393 1.00 61.75 95 CYS A O 1
ATOM 790 N N . TYR A 1 96 ? 4.618 -7.465 3.837 1.00 62.16 96 TYR A N 1
ATOM 791 C CA . TYR A 1 96 ? 4.800 -7.717 5.257 1.00 62.16 96 TYR A CA 1
ATOM 792 C C . TYR A 1 96 ? 3.832 -6.817 6.017 1.00 62.16 96 TYR A C 1
ATOM 794 O O . TYR A 1 96 ? 3.777 -5.616 5.767 1.00 62.16 96 TYR A O 1
ATOM 802 N N . LEU A 1 97 ? 3.044 -7.429 6.898 1.00 59.56 97 LEU A N 1
ATOM 803 C CA . LEU A 1 97 ? 2.142 -6.733 7.802 1.00 59.56 97 LEU A CA 1
ATOM 804 C C . LEU A 1 97 ? 2.810 -6.659 9.172 1.00 59.56 97 LEU A C 1
ATOM 806 O O . LEU A 1 97 ? 2.988 -7.693 9.820 1.00 59.56 97 LEU A O 1
ATOM 810 N N . SER A 1 98 ? 3.156 -5.454 9.614 1.00 58.62 98 SER A N 1
ATOM 811 C CA . SER A 1 98 ? 3.590 -5.213 10.990 1.00 58.62 98 SER A CA 1
ATOM 812 C C . SER A 1 98 ? 2.453 -4.537 11.755 1.00 58.62 98 SER A C 1
ATOM 814 O O . SER A 1 98 ? 2.097 -3.391 11.475 1.00 58.62 98 SER A O 1
ATOM 816 N N . LEU A 1 99 ? 1.868 -5.251 12.723 1.00 49.97 99 LEU A N 1
ATOM 817 C CA . LEU A 1 99 ? 0.947 -4.647 13.688 1.00 49.97 99 LEU A CA 1
ATOM 818 C C . LEU A 1 99 ? 1.757 -3.802 14.676 1.00 49.97 99 LEU A C 1
ATOM 820 O O . LEU A 1 99 ? 2.570 -4.342 15.427 1.00 49.97 99 LEU A O 1
ATOM 824 N N . HIS A 1 100 ? 1.501 -2.498 14.700 1.00 48.75 100 HIS A N 1
ATOM 825 C CA . HIS A 1 100 ? 1.941 -1.625 15.781 1.00 48.75 100 HIS A CA 1
ATOM 826 C C . HIS A 1 100 ? 0.741 -1.421 16.713 1.00 48.75 100 HIS A C 1
ATOM 828 O O . HIS A 1 100 ? -0.191 -0.701 16.364 1.00 48.75 100 HIS A O 1
ATOM 834 N N . VAL A 1 101 ? 0.740 -2.124 17.850 1.00 38.78 101 VAL A N 1
ATOM 835 C CA . VAL A 1 101 ? -0.230 -1.944 18.949 1.00 38.78 101 VAL A CA 1
ATOM 836 C C . VAL A 1 101 ? 0.314 -0.923 19.936 1.00 38.78 101 VAL A C 1
ATOM 838 O O . VAL A 1 101 ? 1.514 -1.044 20.279 1.00 38.78 101 VAL A O 1
#

Organism: NCBI:txid47770

pLDDT: mean 72.25, std 17.51, range [38.78, 96.38]

Foldseek 3Di:
DDPPPPDDDDDDDCLPPVNVLVQCVDQVSVVVVVCVVCVVFAFPGKDFPDRFDQDQDPVHNVFGWRWGWMWTAGPVGFTWTWTWTQGPVPSDIDTDIDGDD

Secondary structure (DSSP, 8-state):
-------PPPP--TTSHHHHHHHHHSHHHHHHHHHHH-TTS-EEEEEEEEEEEEEE-SS-TT-EEEEEEEEEEETT--EEEEEEEEETTTTEEEEEEEE--

Radius of gyration: 17.32 Å; chains: 1; bounding box: 39×26×68 Å